Protein AF-A0A835IST7-F1 (afdb_monomer)

Secondary structure (DSSP, 8-state):
--EEEEPPPTTEEEEEEEEEESS-EEEEEEETHHHHTTSS-SS-------EEEEE-TT-EEEE-THHHHTEEEEE--SSSEEEETTEEEE----EEEEEEEEPPP-

Nearest PDB structures (foldseek):
  5ylb-assembly1_A  TM=8.604E-01  e=2.894E-07  Schizosaccharomyces pombe 972h-
  5yl6-assembly1_A  TM=8.598E-01  e=3.595E-07  Schizosaccharomyces pombe 972h-
  7vjv-assembly1_A  TM=8.488E-01  e=4.247E-05  Homo sapiens
  7vjs-assembly1_A  TM=9.048E-01  e=8.595E-05  Homo sapiens
  8wor-assembly1_B  TM=3.814E-01  e=6.803E+00  Homo sapiens

Solvent-accessible surface area (backbone atoms only — not comparable to full-atom values): 6376 Å² total; per-residue (Å²): 128,48,43,72,77,42,58,76,65,83,62,40,45,83,46,38,38,38,38,30,30,84,35,52,50,57,38,34,36,34,53,59,68,67,58,69,75,65,74,81,61,102,65,73,86,71,78,74,71,63,51,74,44,82,42,41,56,76,37,74,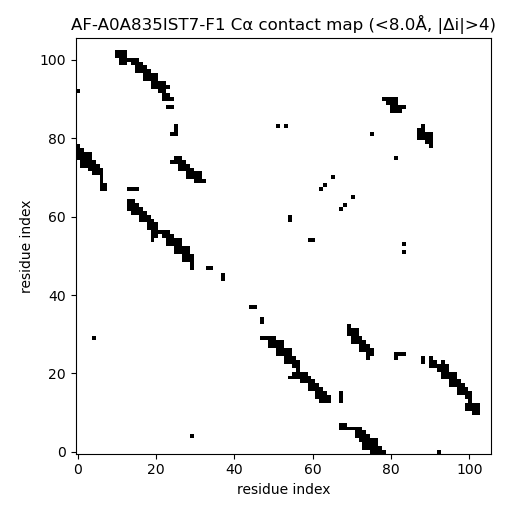50,79,34,44,67,61,59,39,76,46,23,24,41,25,27,72,59,69,86,54,65,44,80,54,98,90,39,81,45,63,65,60,77,61,48,69,54,75,49,70,49,69,51,83,81,130

Foldseek 3Di:
DKFDWDAPDPQFDFKKKKAKADFKFKKWKFFPVLVVVQPPDPDDDPPRDIDIDIHGHGDMDIAGDCSRPGITIMTDPDAAFDDDPNDTGHDDDMDMDMDTHGDDDD

Sequence (106 aa):
MGICAHVDLMRFEDGIAIVSLESSCVMHFTRVETEASSIEIGEKKESVLKTPILLTPGSLILMFGEARYLWKHEINRNAGFQMWGGQEIHQQKRTSVTLRRLCPSE

pLDDT: mean 88.26, std 16.37, range [41.72, 98.62]

Structure (mmCIF, N/CA/C/O backbone):
data_AF-A0A835IST7-F1
#
_entry.id   AF-A0A835IST7-F1
#
loop_
_atom_site.group_PDB
_atom_site.id
_atom_site.type_symbol
_atom_site.label_atom_id
_atom_site.label_alt_id
_atom_site.label_comp_id
_atom_site.label_asym_id
_atom_site.label_entity_id
_atom_site.label_seq_id
_atom_site.pdbx_PDB_ins_code
_atom_site.Cartn_x
_atom_site.Cartn_y
_atom_site.Cartn_z
_atom_site.occupancy
_atom_site.B_iso_or_equiv
_atom_site.auth_seq_id
_atom_site.auth_comp_id
_atom_site.auth_asym_id
_atom_site.auth_atom_id
_atom_site.pdbx_PDB_model_num
ATOM 1 N N . MET A 1 1 ? 0.132 6.154 12.362 1.00 65.19 1 MET A N 1
ATOM 2 C CA . MET A 1 1 ? 1.323 6.100 11.483 1.00 65.19 1 MET A CA 1
ATOM 3 C C . MET A 1 1 ? 0.849 5.768 10.079 1.00 65.19 1 MET A C 1
ATOM 5 O O . MET A 1 1 ? 0.061 4.841 9.941 1.00 65.19 1 MET A O 1
ATOM 9 N N . GLY A 1 2 ? 1.285 6.523 9.073 1.00 88.38 2 GLY A N 1
ATOM 10 C CA . GLY A 1 2 ? 0.967 6.280 7.660 1.00 88.38 2 GLY A CA 1
ATOM 11 C C . GLY A 1 2 ? 2.237 6.208 6.812 1.00 88.38 2 GLY A C 1
ATOM 12 O O . GLY A 1 2 ? 3.341 6.225 7.356 1.00 88.38 2 GLY A O 1
ATOM 13 N N . ILE A 1 3 ? 2.085 6.193 5.491 1.00 94.44 3 ILE A N 1
ATOM 14 C CA . ILE A 1 3 ? 3.186 6.202 4.518 1.00 94.44 3 ILE A CA 1
ATOM 15 C C . ILE A 1 3 ? 2.906 7.282 3.474 1.00 94.44 3 ILE A C 1
ATOM 17 O O . ILE A 1 3 ? 1.758 7.451 3.074 1.00 94.44 3 ILE A O 1
ATOM 21 N N . CYS A 1 4 ? 3.918 8.061 3.089 1.00 95.25 4 CYS A N 1
ATOM 22 C CA . CYS A 1 4 ? 3.742 9.096 2.068 1.00 95.25 4 CYS A CA 1
ATOM 23 C C . CYS A 1 4 ? 3.533 8.478 0.680 1.00 95.25 4 CYS A C 1
ATOM 25 O O . CYS A 1 4 ? 3.915 7.331 0.452 1.00 95.25 4 CYS A O 1
ATOM 27 N N . ALA A 1 5 ? 2.971 9.257 -0.245 1.00 95.94 5 ALA A N 1
ATOM 28 C CA . ALA A 1 5 ? 2.836 8.866 -1.644 1.00 95.94 5 ALA A CA 1
ATOM 29 C C . ALA A 1 5 ? 4.181 8.456 -2.244 1.00 95.94 5 ALA A C 1
ATOM 31 O O .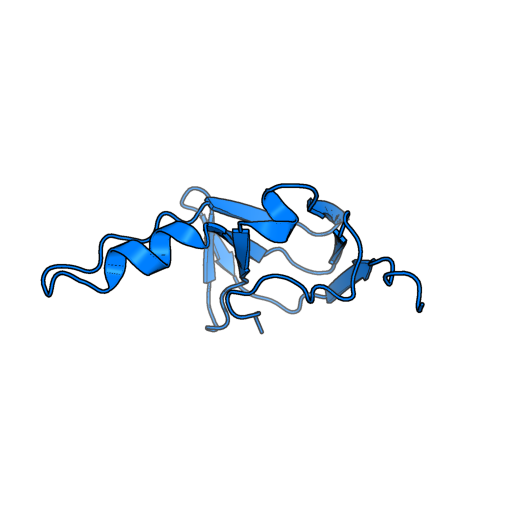 ALA A 1 5 ? 5.131 9.239 -2.267 1.00 95.94 5 ALA A O 1
ATOM 32 N N . HIS A 1 6 ? 4.249 7.221 -2.730 1.00 96.56 6 HIS A N 1
ATOM 33 C CA . HIS A 1 6 ? 5.424 6.676 -3.395 1.00 96.56 6 HIS A CA 1
ATOM 34 C C . HIS A 1 6 ? 5.040 5.528 -4.332 1.00 96.56 6 HIS A C 1
ATOM 36 O O . HIS A 1 6 ? 3.963 4.943 -4.215 1.00 96.56 6 HIS A O 1
ATOM 42 N N . VAL A 1 7 ? 5.948 5.222 -5.254 1.00 97.69 7 VAL A N 1
ATOM 43 C CA . VAL A 1 7 ? 5.987 3.959 -5.995 1.00 97.69 7 VAL A CA 1
ATOM 44 C C . VAL A 1 7 ? 7.048 3.084 -5.328 1.00 97.69 7 VAL A C 1
ATOM 46 O O . VAL A 1 7 ? 8.094 3.589 -4.908 1.00 97.69 7 VAL A O 1
ATOM 49 N N . ASP A 1 8 ? 6.778 1.787 -5.193 1.00 97.81 8 ASP A N 1
ATOM 50 C CA . ASP A 1 8 ? 7.743 0.838 -4.636 1.00 97.81 8 ASP A CA 1
ATOM 51 C C . ASP A 1 8 ? 9.033 0.812 -5.466 1.00 97.81 8 ASP A C 1
ATOM 53 O O . ASP A 1 8 ? 9.019 1.001 -6.681 1.00 97.81 8 ASP A O 1
ATOM 57 N N . LEU A 1 9 ? 10.168 0.547 -4.817 1.00 97.19 9 LEU A N 1
ATOM 58 C CA . LEU A 1 9 ? 11.469 0.561 -5.489 1.00 97.19 9 LEU A CA 1
ATOM 59 C C . LEU A 1 9 ? 11.502 -0.380 -6.707 1.00 97.19 9 LEU A C 1
ATOM 61 O O . LEU A 1 9 ? 11.055 -1.526 -6.640 1.00 97.19 9 LEU A O 1
ATOM 65 N N . MET A 1 10 ? 12.169 0.063 -7.777 1.00 96.25 10 MET A N 1
ATOM 66 C CA . MET A 1 10 ? 12.339 -0.708 -9.021 1.00 96.25 10 MET A CA 1
ATOM 67 C C . MET A 1 10 ? 13.187 -1.980 -8.858 1.00 96.25 10 MET A C 1
ATOM 69 O O . MET A 1 10 ? 13.256 -2.796 -9.767 1.00 96.25 10 MET A O 1
ATOM 73 N N . ARG A 1 11 ? 13.808 -2.178 -7.687 1.00 96.62 11 ARG A N 1
ATOM 74 C CA . ARG A 1 11 ? 14.516 -3.418 -7.333 1.00 96.62 11 ARG A CA 1
ATOM 75 C C . ARG A 1 11 ? 13.587 -4.587 -6.996 1.00 96.62 11 ARG A C 1
ATOM 77 O O . ARG A 1 11 ? 14.065 -5.700 -6.786 1.00 96.62 11 ARG A O 1
ATOM 84 N N . PHE A 1 12 ? 12.300 -4.308 -6.823 1.00 97.56 12 PHE A N 1
ATOM 85 C CA . PHE A 1 12 ? 11.278 -5.332 -6.692 1.00 97.56 12 PHE A CA 1
ATOM 86 C C . PHE A 1 12 ? 10.700 -5.640 -8.069 1.00 97.56 12 PHE A C 1
ATOM 88 O O . PHE A 1 12 ? 10.657 -4.772 -8.942 1.00 97.56 12 PHE A O 1
ATOM 95 N N . GLU A 1 13 ? 10.263 -6.870 -8.268 1.00 97.31 13 GLU A N 1
ATOM 96 C CA . GLU A 1 13 ? 9.573 -7.267 -9.485 1.00 97.31 13 GLU A CA 1
ATOM 97 C C . GLU A 1 13 ? 8.109 -6.824 -9.489 1.00 97.31 13 GLU A C 1
ATOM 99 O O . GLU A 1 13 ? 7.606 -6.255 -8.514 1.00 97.31 13 GLU A O 1
ATOM 104 N N . ASP A 1 14 ? 7.429 -7.073 -10.611 1.00 97.88 14 ASP A N 1
ATOM 105 C CA . ASP A 1 14 ? 5.986 -6.909 -10.673 1.00 97.88 14 ASP A CA 1
ATOM 106 C C . ASP A 1 14 ? 5.264 -7.843 -9.695 1.00 97.88 14 ASP A C 1
ATOM 108 O O . ASP A 1 14 ? 5.730 -8.946 -9.399 1.00 97.88 14 ASP A O 1
ATOM 112 N N . GLY A 1 15 ? 4.108 -7.397 -9.207 1.00 97.56 15 GLY A N 1
ATOM 113 C CA . GLY A 1 15 ? 3.338 -8.118 -8.201 1.00 97.56 15 GLY A CA 1
ATOM 114 C C . GLY A 1 15 ? 3.818 -7.834 -6.777 1.00 97.56 15 GLY A C 1
ATOM 115 O O . GLY A 1 15 ? 4.706 -8.491 -6.235 1.00 97.56 15 GLY A O 1
ATOM 116 N N . ILE A 1 16 ? 3.159 -6.876 -6.134 1.00 98.50 16 ILE A N 1
ATOM 117 C CA . ILE A 1 16 ? 3.312 -6.571 -4.711 1.00 98.50 16 ILE A CA 1
ATOM 118 C C . ILE A 1 16 ? 2.045 -7.020 -3.997 1.00 98.50 16 ILE A C 1
ATOM 120 O O . ILE A 1 16 ? 0.946 -6.616 -4.375 1.00 98.50 16 ILE A O 1
ATOM 124 N N . ALA A 1 17 ? 2.197 -7.823 -2.947 1.00 98.56 17 ALA A N 1
ATOM 125 C CA . ALA A 1 17 ? 1.088 -8.296 -2.131 1.00 98.56 17 ALA A CA 1
ATOM 126 C C . ALA A 1 17 ? 1.155 -7.679 -0.733 1.00 98.56 17 ALA A C 1
ATOM 128 O O . ALA A 1 17 ? 2.195 -7.745 -0.077 1.00 98.56 17 ALA A O 1
ATOM 129 N N . ILE A 1 18 ? 0.056 -7.095 -0.257 1.00 98.56 18 ILE A N 1
ATOM 130 C CA . ILE A 1 18 ? -0.025 -6.509 1.087 1.00 98.56 18 ILE A CA 1
ATOM 131 C C . ILE A 1 18 ? -1.212 -7.111 1.830 1.00 98.56 18 ILE A C 1
ATOM 133 O O . ILE A 1 18 ? -2.365 -6.909 1.446 1.00 98.56 18 ILE A O 1
ATOM 137 N N . VAL A 1 19 ? -0.922 -7.808 2.926 1.00 98.62 19 VAL A N 1
ATOM 138 C CA . VAL A 1 19 ? -1.926 -8.310 3.870 1.00 98.62 19 VAL A CA 1
ATOM 139 C C . VAL A 1 19 ? -2.107 -7.290 4.987 1.00 98.62 19 VAL A C 1
ATOM 141 O O . VAL A 1 19 ? -1.123 -6.843 5.583 1.00 98.62 19 VAL A O 1
ATOM 144 N N . SER A 1 20 ? -3.351 -6.917 5.282 1.00 98.25 20 SER A N 1
ATOM 145 C CA . SER A 1 20 ? -3.687 -5.969 6.353 1.00 98.25 20 SER A CA 1
ATOM 146 C C . SER A 1 20 ? -4.135 -6.693 7.619 1.00 98.25 20 SER A C 1
ATOM 148 O O . SER A 1 20 ? -4.965 -7.595 7.564 1.00 98.25 20 SER A O 1
ATOM 150 N N . LEU A 1 21 ? -3.602 -6.289 8.771 1.00 98.00 21 LEU A N 1
ATOM 151 C CA . LEU A 1 21 ? -3.864 -6.886 10.081 1.00 98.00 21 LEU A CA 1
ATOM 152 C C . LEU A 1 21 ? -4.252 -5.801 11.101 1.00 98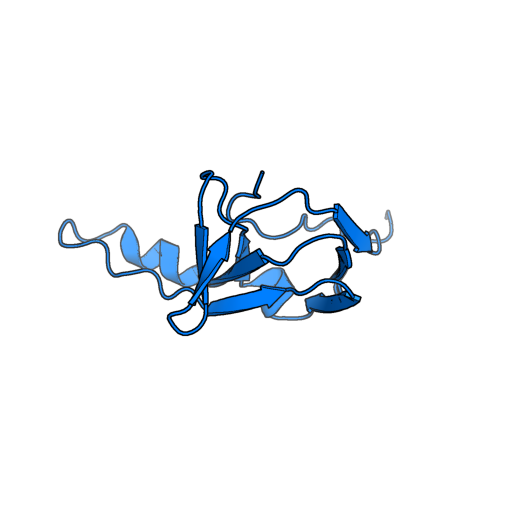.00 21 LEU A C 1
ATOM 154 O O . LEU A 1 21 ? -3.897 -4.630 10.957 1.00 98.00 21 LEU A O 1
A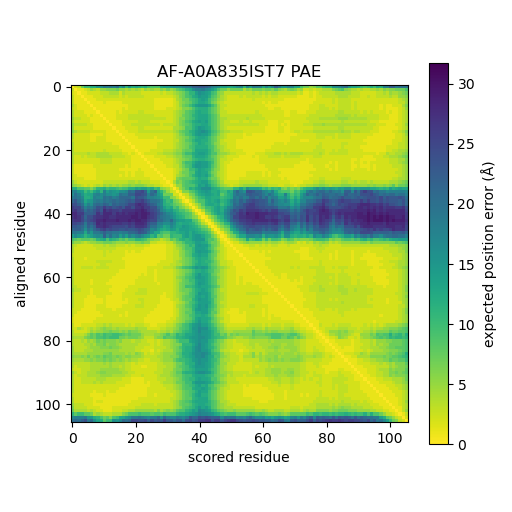TOM 158 N N . GLU A 1 22 ? -4.910 -6.227 12.180 1.00 97.25 22 GLU A N 1
ATOM 159 C CA . GLU A 1 22 ? -5.321 -5.419 13.343 1.00 97.25 22 GLU A CA 1
ATOM 160 C C . GLU A 1 22 ? -6.440 -4.399 13.063 1.00 97.25 22 GLU A C 1
ATOM 162 O O . GLU A 1 22 ? -7.545 -4.583 13.567 1.00 97.25 22 GLU A O 1
ATOM 167 N N . SER A 1 23 ? -6.205 -3.352 12.266 1.00 95.62 23 SER A N 1
ATOM 168 C CA . SER A 1 23 ? -7.190 -2.279 12.035 1.00 95.62 23 SER A CA 1
ATOM 169 C C . SER A 1 23 ? -7.290 -1.831 10.576 1.00 95.62 23 SER A C 1
ATOM 171 O O . SER A 1 23 ? -6.383 -2.051 9.767 1.00 95.62 23 SER A O 1
ATOM 173 N N . SER A 1 24 ? -8.424 -1.209 10.237 1.00 96.44 24 SER A N 1
ATOM 174 C CA . SER A 1 24 ? -8.711 -0.723 8.886 1.00 96.44 24 SER A CA 1
ATOM 175 C C . SER A 1 24 ? -7.997 0.595 8.569 1.00 96.44 24 SER A C 1
ATOM 177 O O . SER A 1 24 ? -7.797 1.441 9.442 1.00 96.44 24 SER A O 1
ATOM 179 N N . CYS A 1 25 ? -7.666 0.823 7.299 1.00 96.56 25 CYS A N 1
ATOM 180 C CA . CYS A 1 25 ? -7.207 2.125 6.810 1.00 96.56 25 CYS A CA 1
ATOM 181 C C . CYS A 1 25 ? -7.636 2.374 5.359 1.00 96.56 25 CYS A C 1
ATOM 183 O O . CYS A 1 25 ? -8.059 1.451 4.666 1.00 96.56 25 CYS A O 1
ATOM 185 N N . VAL A 1 26 ? -7.505 3.619 4.896 1.00 96.69 26 VAL A N 1
ATOM 186 C CA . VAL A 1 26 ? -7.749 3.979 3.496 1.00 96.69 26 VAL A CA 1
ATOM 187 C C . VAL A 1 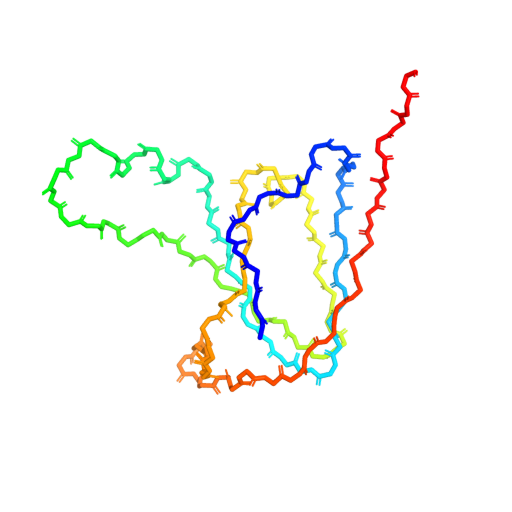26 ? -6.407 4.204 2.805 1.00 96.69 26 VAL A C 1
ATOM 189 O O . VAL A 1 26 ? -5.657 5.118 3.156 1.00 96.69 26 VAL A O 1
ATOM 192 N N . MET A 1 27 ? -6.095 3.362 1.827 1.00 96.88 2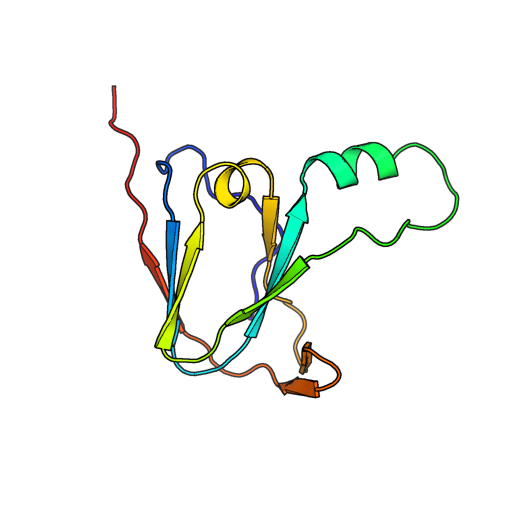7 MET A N 1
ATOM 193 C CA . MET A 1 27 ? -4.961 3.564 0.932 1.00 96.88 27 MET A CA 1
ATOM 194 C C . MET A 1 27 ? -5.412 4.421 -0.250 1.00 96.88 27 MET A C 1
ATOM 196 O O . MET A 1 27 ? -6.445 4.140 -0.847 1.00 96.88 27 MET A O 1
ATOM 200 N N . HIS A 1 28 ? -4.665 5.466 -0.587 1.00 95.88 28 HIS A N 1
ATOM 201 C CA . HIS A 1 28 ? -4.986 6.343 -1.712 1.00 95.88 28 HIS A CA 1
ATOM 202 C C . HIS A 1 28 ? -4.002 6.118 -2.847 1.00 95.88 28 HIS A C 1
ATOM 204 O O . HIS A 1 28 ? -2.794 6.142 -2.620 1.00 95.88 28 HIS A O 1
ATOM 210 N N . PHE A 1 29 ? -4.534 5.945 -4.053 1.00 96.00 29 PHE A N 1
ATOM 211 C CA . PHE A 1 29 ? -3.767 5.849 -5.284 1.00 96.00 29 PHE A CA 1
ATOM 212 C C . PHE A 1 29 ? -3.852 7.156 -6.067 1.00 96.00 29 PHE A C 1
ATOM 214 O O . PHE A 1 29 ? -4.943 7.685 -6.288 1.00 96.00 29 PHE A O 1
ATOM 221 N N . THR A 1 30 ? -2.701 7.641 -6.517 1.00 95.62 30 THR A N 1
ATOM 222 C CA . THR A 1 30 ? -2.560 8.844 -7.342 1.00 95.62 30 THR A CA 1
ATOM 223 C C . THR A 1 30 ? -1.679 8.521 -8.540 1.00 95.62 30 THR A C 1
ATOM 225 O O . THR A 1 30 ? -0.568 8.021 -8.362 1.00 95.62 30 THR A O 1
ATOM 228 N N . ARG A 1 31 ? -2.137 8.814 -9.759 1.00 93.69 31 ARG A N 1
ATOM 229 C CA . ARG A 1 31 ? -1.345 8.578 -10.972 1.00 93.69 31 ARG A CA 1
ATOM 230 C C . ARG A 1 31 ? -0.141 9.526 -11.018 1.00 93.69 31 ARG A C 1
ATOM 232 O O . ARG A 1 31 ? -0.274 10.709 -10.719 1.00 93.69 31 ARG A O 1
ATOM 239 N N . VAL A 1 32 ? 1.027 9.013 -11.403 1.00 89.25 32 VAL A N 1
ATOM 240 C CA . VAL A 1 32 ? 2.292 9.774 -11.437 1.00 89.25 32 VAL A CA 1
ATOM 241 C C . VAL A 1 32 ? 2.214 10.972 -12.399 1.00 89.25 32 VAL A C 1
ATOM 243 O O . VAL A 1 32 ? 2.723 12.042 -12.085 1.00 89.25 32 VAL A O 1
ATOM 246 N N . GLU A 1 33 ? 1.531 10.819 -13.535 1.00 77.31 33 GLU A N 1
ATOM 247 C CA . GLU A 1 33 ? 1.412 11.846 -14.586 1.00 77.31 33 GLU A CA 1
ATOM 248 C C . GLU A 1 33 ? 0.582 13.070 -14.158 1.00 77.31 33 GLU A C 1
ATOM 250 O O . GLU A 1 33 ? 0.872 14.187 -14.576 1.00 77.31 33 GLU A O 1
ATOM 255 N N . THR A 1 34 ? -0.411 12.889 -13.279 1.00 62.72 34 THR A N 1
ATOM 256 C CA . THR A 1 34 ? -1.321 13.960 -12.829 1.00 62.72 34 THR A CA 1
ATOM 257 C C . THR A 1 34 ? -0.620 15.019 -11.969 1.00 62.72 34 THR A C 1
ATOM 259 O O . THR A 1 34 ? -1.124 16.128 -11.819 1.00 62.72 34 THR A O 1
ATOM 262 N N . GLU A 1 35 ? 0.559 14.720 -11.418 1.00 54.34 35 GLU A N 1
ATOM 263 C CA . GLU A 1 35 ? 1.349 15.713 -10.684 1.00 54.34 35 GLU A CA 1
ATOM 264 C C . GLU A 1 35 ? 2.153 16.639 -11.614 1.00 54.34 35 GLU A C 1
ATOM 266 O O . GLU A 1 35 ? 2.322 17.815 -11.290 1.00 54.34 35 GLU A O 1
ATOM 271 N N . ALA A 1 36 ? 2.602 16.163 -12.782 1.00 52.34 36 ALA A N 1
ATOM 272 C CA . ALA A 1 36 ? 3.429 16.954 -13.701 1.00 52.34 36 ALA A CA 1
ATOM 273 C C . ALA A 1 36 ? 2.651 18.113 -14.350 1.00 52.34 36 ALA A C 1
ATOM 275 O O . ALA A 1 36 ? 3.195 19.198 -14.535 1.00 52.34 36 ALA A O 1
ATOM 276 N N . SER A 1 37 ? 1.358 17.920 -14.620 1.00 49.22 37 SER A N 1
ATOM 277 C CA . SER A 1 37 ? 0.466 18.945 -15.177 1.00 49.22 37 SER A CA 1
ATOM 278 C C . SER A 1 37 ? 0.051 20.030 -14.174 1.00 49.22 37 SER A C 1
ATOM 280 O O . SER A 1 37 ? -0.511 21.043 -14.572 1.00 49.22 37 SER A O 1
ATOM 282 N N . SER A 1 38 ? 0.332 19.848 -12.879 1.00 50.72 38 SER A N 1
ATOM 283 C CA . SER A 1 38 ? -0.054 20.796 -11.821 1.00 50.72 38 SER A CA 1
ATOM 284 C C . SER A 1 38 ? 0.999 21.875 -11.517 1.00 50.72 38 SER A C 1
ATOM 286 O O . SER A 1 38 ? 0.781 22.714 -10.643 1.00 50.72 38 SER A O 1
ATOM 288 N N . ILE A 1 39 ? 2.139 21.865 -12.222 1.00 51.34 39 ILE A N 1
ATOM 289 C CA . ILE A 1 39 ? 3.278 22.760 -11.950 1.00 51.34 39 ILE A CA 1
ATOM 290 C C . ILE A 1 39 ? 3.209 24.083 -12.745 1.00 51.34 39 ILE A C 1
ATOM 292 O O . ILE A 1 39 ? 3.867 25.042 -12.351 1.00 51.34 39 ILE A O 1
ATOM 296 N N . GLU A 1 40 ? 2.391 24.210 -13.799 1.00 46.12 40 GLU A N 1
ATOM 297 C CA . GLU A 1 40 ? 2.536 25.344 -14.736 1.00 46.12 40 GLU A CA 1
ATOM 298 C C . GLU A 1 40 ? 1.528 26.501 -14.644 1.00 46.12 40 GLU A C 1
ATOM 300 O O . GLU A 1 40 ? 1.749 27.515 -15.300 1.00 46.12 40 GLU A O 1
ATOM 305 N N . ILE A 1 41 ? 0.469 26.464 -13.828 1.00 44.03 41 ILE A N 1
ATOM 306 C CA . ILE A 1 41 ? -0.464 27.609 -13.765 1.00 44.03 41 ILE A CA 1
ATOM 307 C C . ILE A 1 41 ? -0.809 27.937 -12.313 1.00 44.03 41 ILE A C 1
ATOM 309 O O . ILE A 1 41 ? -1.384 27.131 -11.589 1.00 44.03 41 ILE A O 1
ATOM 313 N N . GLY A 1 42 ? -0.428 29.143 -11.883 1.00 46.69 42 GLY A N 1
ATOM 314 C CA . GLY A 1 42 ? -0.574 29.682 -10.528 1.00 46.69 42 GLY A CA 1
ATOM 315 C C . GLY A 1 42 ? -2.009 29.937 -10.053 1.00 46.69 42 GLY A C 1
ATOM 316 O O . GLY A 1 42 ? -2.231 30.870 -9.286 1.00 46.69 42 GLY A O 1
ATOM 317 N N . GLU A 1 43 ? -2.985 29.127 -10.455 1.00 43.69 43 GLU A N 1
ATOM 318 C CA . GLU A 1 43 ? -4.385 29.279 -10.066 1.00 43.69 43 GLU A CA 1
ATOM 319 C C . GLU A 1 43 ? -4.997 27.921 -9.702 1.00 43.69 43 GLU A C 1
ATOM 321 O O . GLU A 1 43 ? -5.148 27.055 -10.548 1.00 43.69 43 GLU A O 1
ATOM 326 N N . LYS A 1 44 ? -5.373 27.777 -8.418 1.00 41.72 44 LYS A N 1
ATOM 327 C CA . LYS A 1 44 ? -6.085 26.643 -7.791 1.00 41.72 44 LYS A CA 1
ATOM 328 C C . LYS A 1 44 ? -5.423 25.275 -8.002 1.00 41.72 44 LYS A C 1
ATOM 330 O O . LYS A 1 44 ? -5.503 24.699 -9.071 1.00 41.72 44 LYS A O 1
ATOM 335 N N . LYS A 1 45 ? -4.888 24.694 -6.913 1.00 47.62 45 LYS A N 1
ATOM 336 C CA . LYS A 1 45 ? -4.582 23.254 -6.810 1.00 47.62 45 LYS A CA 1
ATOM 337 C C . LYS A 1 45 ? -5.778 22.455 -7.329 1.00 47.62 45 LYS A C 1
ATOM 339 O O . LYS A 1 45 ? -6.736 22.239 -6.585 1.00 47.62 45 LYS A O 1
ATOM 344 N N . GLU A 1 46 ? -5.728 22.054 -8.590 1.00 47.41 46 GLU A N 1
ATOM 345 C CA . GLU A 1 46 ? -6.659 21.099 -9.153 1.00 47.41 46 GLU A CA 1
ATOM 346 C C . GLU A 1 46 ? -6.559 19.874 -8.250 1.00 47.41 46 GLU A C 1
ATOM 348 O O . GLU A 1 46 ? -5.461 19.408 -7.927 1.00 47.41 46 GLU A O 1
ATOM 353 N N . SER A 1 47 ? -7.687 19.471 -7.667 1.00 56.50 47 SER A N 1
ATOM 354 C CA . SER A 1 47 ? -7.699 18.399 -6.685 1.00 56.50 47 SER A CA 1
ATOM 355 C C . SER A 1 47 ? -7.180 17.148 -7.375 1.00 56.50 47 SER A C 1
ATOM 357 O O . SER A 1 47 ? -7.899 16.549 -8.172 1.00 56.50 47 SER A O 1
ATOM 359 N N . VAL A 1 48 ? -5.928 16.785 -7.097 1.00 68.44 48 VAL A N 1
ATOM 360 C CA . VAL A 1 48 ? -5.323 15.558 -7.605 1.00 68.44 48 VAL A CA 1
ATOM 361 C C . VAL A 1 48 ? -6.297 14.422 -7.310 1.00 68.44 48 VAL A C 1
ATOM 363 O O . VAL A 1 48 ? -6.613 14.168 -6.144 1.00 68.44 48 VAL A O 1
ATOM 366 N N . LEU A 1 49 ? -6.835 13.805 -8.364 1.00 82.06 49 LEU A N 1
ATOM 367 C CA . LEU A 1 49 ? -7.845 12.761 -8.241 1.00 82.06 49 LEU A CA 1
ATOM 368 C C . LEU A 1 49 ? -7.212 11.560 -7.539 1.00 82.06 49 LEU A C 1
ATOM 370 O O . LEU A 1 49 ? -6.403 10.835 -8.117 1.00 82.06 49 LEU A O 1
ATOM 374 N N . LYS A 1 50 ? -7.570 11.372 -6.269 1.00 89.88 50 LYS A N 1
ATOM 375 C CA . LYS A 1 50 ? -7.161 10.211 -5.484 1.00 89.88 50 LYS A CA 1
ATOM 376 C C . LYS A 1 50 ? -8.204 9.121 -5.637 1.00 89.88 50 LYS A C 1
ATOM 378 O O . LYS A 1 50 ? -9.390 9.371 -5.437 1.00 89.88 50 LYS A O 1
ATOM 383 N N . THR A 1 51 ? -7.753 7.907 -5.919 1.00 93.62 51 THR A N 1
ATOM 384 C CA . THR A 1 51 ? -8.595 6.709 -5.890 1.00 93.62 51 THR A CA 1
ATOM 385 C C . THR A 1 51 ? -8.416 6.028 -4.531 1.00 93.62 51 THR A C 1
ATOM 387 O O . THR A 1 51 ? -7.352 5.452 -4.287 1.00 93.62 51 THR A O 1
ATOM 390 N N . PRO A 1 52 ? -9.385 6.132 -3.602 1.00 94.94 52 PRO A N 1
ATOM 391 C CA . PRO A 1 52 ? -9.276 5.502 -2.294 1.00 94.94 52 PRO A CA 1
ATOM 392 C C . PRO A 1 52 ? -9.614 4.006 -2.375 1.00 94.94 52 PRO A C 1
ATOM 394 O O . PRO A 1 52 ? -10.514 3.598 -3.108 1.00 94.94 52 PRO A O 1
ATOM 397 N N . ILE A 1 53 ? -8.947 3.194 -1.558 1.00 96.31 53 ILE A N 1
ATOM 398 C CA . ILE A 1 53 ? -9.245 1.776 -1.334 1.00 96.31 53 ILE A CA 1
ATOM 399 C C . ILE A 1 53 ? -9.265 1.515 0.173 1.00 96.31 53 ILE A C 1
ATOM 401 O O . ILE A 1 53 ? -8.285 1.788 0.871 1.00 96.31 53 ILE A O 1
ATOM 405 N N . LEU A 1 54 ? -10.370 0.968 0.683 1.00 97.50 54 LEU A N 1
ATOM 406 C CA . LEU A 1 54 ? -10.455 0.508 2.068 1.00 97.50 54 LEU A CA 1
ATOM 407 C C . LEU A 1 54 ? -9.726 -0.826 2.229 1.00 97.50 54 LEU A C 1
ATOM 409 O O . LEU A 1 54 ? -10.061 -1.816 1.582 1.00 97.50 54 LEU A O 1
ATOM 413 N N . LEU A 1 55 ? -8.766 -0.857 3.146 1.00 97.75 55 LEU A N 1
ATOM 414 C CA . LEU A 1 55 ? -8.076 -2.064 3.573 1.00 97.75 55 LEU A CA 1
ATOM 415 C C . LEU A 1 55 ? -8.581 -2.440 4.963 1.00 97.75 55 LEU A C 1
ATOM 417 O O . LEU A 1 55 ? -8.342 -1.703 5.919 1.00 97.75 55 LEU A O 1
ATOM 421 N N . THR A 1 56 ? -9.280 -3.566 5.079 1.00 97.69 56 THR A N 1
ATOM 422 C CA . THR A 1 56 ? -9.799 -4.091 6.350 1.00 97.69 56 THR A CA 1
ATOM 423 C C . THR A 1 56 ? -8.871 -5.169 6.919 1.00 97.69 56 THR A C 1
ATOM 425 O O . THR A 1 56 ? -8.094 -5.766 6.172 1.00 97.69 56 THR A O 1
ATOM 428 N N . PRO A 1 57 ? -8.937 -5.487 8.224 1.00 98.25 57 PRO A N 1
ATOM 429 C CA . PRO A 1 57 ? -8.239 -6.649 8.765 1.00 98.25 57 PRO A CA 1
ATOM 430 C C . PRO A 1 57 ? -8.573 -7.922 7.972 1.00 98.25 57 PRO A C 1
ATOM 432 O O . PRO A 1 57 ? -9.737 -8.185 7.674 1.00 98.25 57 PRO A O 1
ATOM 435 N N . GLY A 1 58 ? -7.547 -8.686 7.600 1.00 98.19 58 GLY A N 1
ATOM 436 C CA . GLY A 1 58 ? -7.662 -9.888 6.772 1.00 98.19 58 GLY A CA 1
ATOM 437 C C . GLY A 1 58 ? -7.702 -9.637 5.260 1.00 98.19 58 GLY A C 1
ATOM 438 O O . GLY A 1 58 ? -7.662 -10.600 4.499 1.00 98.19 58 GLY A O 1
ATOM 439 N N . SER A 1 59 ? -7.746 -8.382 4.796 1.00 98.44 59 SER A N 1
ATOM 440 C CA . SER A 1 59 ? -7.747 -8.087 3.361 1.00 98.44 59 SER A CA 1
ATOM 441 C C . SER A 1 59 ? -6.365 -8.284 2.730 1.00 98.44 59 SER A C 1
ATOM 443 O O . SER A 1 59 ? -5.333 -7.999 3.348 1.00 98.44 59 SER A O 1
ATOM 445 N N . LEU A 1 60 ? -6.362 -8.679 1.457 1.00 98.19 60 LEU A N 1
ATOM 446 C CA . LEU A 1 60 ? -5.190 -8.736 0.587 1.00 98.19 60 LEU A CA 1
ATOM 447 C C . LEU A 1 60 ? -5.371 -7.741 -0.563 1.00 98.19 60 LEU A C 1
ATOM 449 O O . LEU A 1 60 ? -6.384 -7.788 -1.256 1.00 98.19 60 LEU A O 1
ATOM 453 N N . ILE A 1 61 ? -4.381 -6.879 -0.785 1.00 98.19 61 ILE A N 1
ATOM 454 C CA . ILE A 1 61 ? -4.272 -6.090 -2.017 1.00 98.19 61 ILE A CA 1
ATOM 455 C C . ILE A 1 61 ? -3.084 -6.588 -2.839 1.00 98.19 61 ILE A C 1
ATOM 457 O O . ILE A 1 61 ? -2.004 -6.834 -2.295 1.00 98.19 61 ILE A O 1
ATOM 461 N N . LEU A 1 62 ? -3.309 -6.747 -4.144 1.00 98.25 62 LEU A N 1
ATOM 462 C CA . LEU A 1 62 ? -2.302 -7.100 -5.139 1.00 98.25 62 LEU A CA 1
ATOM 463 C C . LEU A 1 62 ? -2.121 -5.913 -6.085 1.00 98.25 62 LEU A C 1
ATOM 465 O O . LEU A 1 62 ? -3.083 -5.480 -6.716 1.00 98.25 62 LEU A O 1
ATOM 469 N N . MET A 1 63 ? -0.902 -5.393 -6.183 1.00 98.19 63 MET A N 1
ATOM 470 C CA . MET A 1 63 ? -0.543 -4.319 -7.111 1.00 98.19 63 MET A CA 1
ATOM 471 C C . MET A 1 63 ? 0.379 -4.885 -8.186 1.00 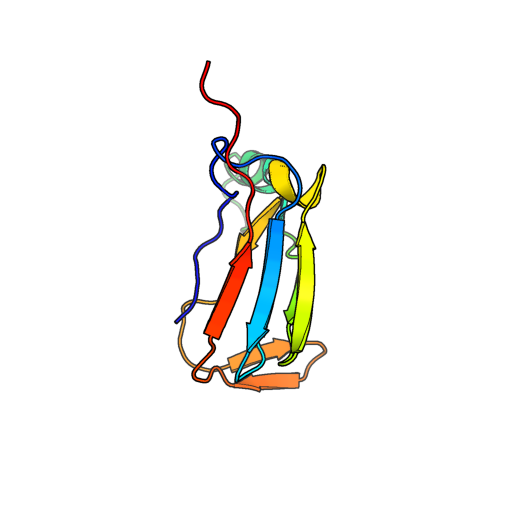98.19 63 MET A C 1
ATOM 473 O O . MET A 1 63 ? 1.465 -5.375 -7.874 1.00 98.19 63 MET A O 1
ATOM 477 N N . PHE A 1 64 ? -0.063 -4.832 -9.438 1.00 97.94 64 PHE A N 1
ATOM 478 C CA . PHE A 1 64 ? 0.672 -5.325 -10.600 1.00 97.94 64 PHE A CA 1
ATOM 479 C C . PHE A 1 64 ? 0.400 -4.441 -11.820 1.00 97.94 64 PHE A C 1
ATOM 481 O O . PHE A 1 64 ? -0.582 -3.689 -11.832 1.00 97.94 64 PHE A O 1
ATOM 488 N N . GLY A 1 65 ? 1.262 -4.511 -12.835 1.00 97.81 65 GLY A N 1
ATOM 489 C CA . GLY A 1 65 ? 1.135 -3.686 -14.036 1.00 97.81 65 GLY A CA 1
ATOM 490 C C . GLY A 1 65 ? 1.038 -2.196 -13.696 1.00 97.81 65 GLY A C 1
ATOM 491 O O . GLY A 1 65 ? 1.769 -1.694 -12.842 1.00 97.81 65 GLY A O 1
ATOM 492 N N . GLU A 1 66 ? 0.111 -1.471 -14.327 1.00 96.75 66 GLU A N 1
ATOM 493 C CA . GLU A 1 66 ? -0.010 -0.020 -14.132 1.00 96.75 66 GLU A CA 1
ATOM 494 C C . GLU A 1 66 ? -0.114 0.386 -12.660 1.00 96.75 66 GLU A C 1
ATOM 496 O O . GLU A 1 66 ? 0.581 1.310 -12.247 1.00 96.75 66 GLU A O 1
ATOM 501 N N . ALA A 1 67 ? -0.907 -0.324 -11.851 1.00 96.06 67 ALA A N 1
ATOM 502 C CA . ALA A 1 67 ? -1.105 0.003 -10.438 1.00 96.06 67 ALA A CA 1
ATOM 503 C C . ALA A 1 67 ? 0.199 -0.039 -9.624 1.00 96.06 67 ALA A C 1
ATOM 505 O O . ALA A 1 67 ? 0.322 0.670 -8.628 1.00 96.06 67 ALA A O 1
ATOM 506 N N . ARG A 1 68 ? 1.176 -0.850 -10.050 1.00 97.38 68 ARG A N 1
ATOM 507 C CA . ARG A 1 68 ? 2.511 -0.886 -9.453 1.00 97.38 68 ARG A CA 1
ATOM 508 C C . ARG A 1 68 ? 3.371 0.288 -9.920 1.00 97.38 68 ARG A C 1
ATOM 510 O O . ARG A 1 68 ? 4.047 0.895 -9.099 1.00 97.38 68 ARG A O 1
ATOM 517 N N . TYR A 1 69 ? 3.415 0.543 -11.225 1.00 96.81 69 TYR A N 1
ATOM 518 C CA . TYR A 1 69 ? 4.445 1.397 -11.831 1.00 96.81 69 TYR A CA 1
ATOM 519 C C . TYR A 1 69 ? 4.023 2.852 -12.020 1.00 96.81 69 TYR A C 1
ATOM 521 O O . TYR A 1 69 ? 4.849 3.755 -11.915 1.00 96.81 69 TYR A O 1
ATOM 529 N N . LEU A 1 70 ? 2.748 3.083 -12.331 1.00 96.56 70 LEU A N 1
ATOM 530 C CA . LEU A 1 70 ? 2.224 4.383 -12.757 1.00 96.56 70 LEU A CA 1
ATOM 531 C C . LEU A 1 70 ? 1.391 5.072 -11.675 1.00 96.56 70 LEU A C 1
ATOM 533 O O . LEU A 1 70 ? 0.927 6.194 -11.882 1.00 96.56 70 LEU A O 1
ATOM 537 N N . TRP A 1 71 ? 1.204 4.425 -10.524 1.00 96.56 71 TRP A N 1
ATOM 538 C CA . TRP A 1 71 ? 0.399 4.942 -9.425 1.00 96.56 71 TRP A CA 1
ATOM 539 C C . TRP A 1 71 ? 1.193 4.955 -8.126 1.00 96.56 71 TRP A C 1
ATOM 541 O O . TRP A 1 71 ? 1.677 3.932 -7.646 1.00 96.56 71 TRP A O 1
ATOM 551 N N . LYS A 1 72 ? 1.291 6.139 -7.526 1.00 97.06 72 LYS A N 1
ATOM 552 C CA . LYS A 1 72 ? 1.748 6.284 -6.151 1.00 97.06 72 LYS A CA 1
ATOM 553 C C . LYS A 1 72 ? 0.660 5.789 -5.218 1.00 97.06 72 LYS A C 1
ATOM 555 O O . LYS A 1 72 ? -0.510 6.094 -5.439 1.00 97.06 72 LYS A O 1
ATOM 560 N N . HIS A 1 73 ? 1.054 5.117 -4.148 1.00 97.56 73 HIS A N 1
ATOM 561 C CA . HIS A 1 73 ? 0.150 4.725 -3.078 1.00 97.56 73 HIS A CA 1
ATOM 562 C C . HIS A 1 73 ? 0.574 5.361 -1.750 1.00 97.56 73 HIS A C 1
ATOM 564 O O . HIS A 1 73 ? 1.762 5.542 -1.468 1.00 97.56 73 HIS A O 1
ATOM 570 N N . GLU A 1 74 ? -0.407 5.732 -0.929 1.00 96.62 74 GLU A N 1
ATOM 571 C CA . GLU A 1 74 ? -0.184 6.331 0.388 1.00 96.62 74 GLU A CA 1
ATOM 572 C C . GLU A 1 74 ? -1.236 5.921 1.414 1.00 96.62 74 GLU A C 1
ATOM 574 O O . GLU A 1 74 ? -2.351 5.532 1.071 1.00 96.62 74 GLU A O 1
ATOM 579 N N . ILE A 1 75 ? -0.898 6.070 2.693 1.00 95.62 75 ILE A N 1
ATOM 580 C CA . ILE A 1 75 ? -1.841 5.994 3.815 1.00 95.62 75 ILE A CA 1
ATOM 581 C C . ILE A 1 75 ? -1.643 7.261 4.637 1.00 95.62 75 ILE A C 1
ATOM 583 O O . ILE A 1 75 ? -0.506 7.586 4.989 1.00 95.62 75 ILE A O 1
ATOM 587 N N . ASN A 1 76 ? -2.735 7.958 4.968 1.00 93.00 76 ASN A N 1
ATOM 588 C CA . ASN A 1 76 ? -2.676 9.243 5.664 1.00 93.00 76 ASN A CA 1
ATOM 589 C C . ASN A 1 76 ? -1.780 9.166 6.917 1.00 93.00 76 ASN A C 1
ATOM 591 O O . ASN A 1 76 ? -1.974 8.323 7.795 1.00 93.00 76 ASN A O 1
ATOM 595 N N . ARG A 1 77 ? -0.774 10.043 6.990 1.00 91.62 77 ARG A N 1
ATOM 596 C CA . ARG A 1 77 ? 0.190 10.099 8.100 1.00 91.62 77 ARG A CA 1
ATOM 597 C C . ARG A 1 77 ? -0.329 10.891 9.297 1.00 91.62 77 ARG A C 1
ATOM 599 O O . ARG A 1 77 ? 0.185 10.691 10.398 1.00 91.62 77 ARG A O 1
ATOM 606 N N . ASN A 1 78 ? -1.307 11.765 9.077 1.00 88.50 78 ASN A N 1
ATOM 607 C CA . ASN A 1 78 ? -1.880 12.626 10.103 1.00 88.50 78 ASN A CA 1
ATOM 608 C C . ASN A 1 78 ? -2.796 11.805 11.003 1.00 88.50 78 ASN A C 1
ATOM 610 O O . ASN A 1 78 ? -3.682 11.125 10.496 1.00 88.50 78 ASN A O 1
ATOM 614 N N . ALA A 1 79 ? -2.579 11.895 12.317 1.00 85.62 79 ALA A N 1
ATOM 615 C CA . ALA A 1 79 ? -3.421 11.236 13.307 1.00 85.62 79 ALA A CA 1
ATOM 616 C C . ALA A 1 79 ? -4.878 11.724 13.225 1.00 85.62 79 ALA A C 1
ATOM 618 O O . ALA A 1 79 ? -5.135 12.867 12.850 1.00 85.62 79 ALA A O 1
ATOM 619 N N . GLY A 1 80 ? -5.819 10.863 13.621 1.00 90.88 80 GLY A N 1
ATOM 620 C CA . GLY A 1 80 ? -7.250 11.164 13.629 1.00 90.88 80 GLY A CA 1
ATOM 621 C C . GLY A 1 80 ? -8.040 10.133 12.834 1.00 90.88 80 GLY A C 1
ATOM 622 O O . GLY A 1 80 ? -7.913 8.931 13.073 1.00 90.88 80 GLY A O 1
ATOM 623 N N . PHE A 1 81 ? -8.856 10.600 11.893 1.00 91.69 81 PHE A N 1
ATOM 624 C CA . PHE A 1 81 ? -9.720 9.762 11.066 1.00 91.69 81 PHE A CA 1
ATOM 625 C C . PHE A 1 81 ? -9.416 9.905 9.571 1.00 91.69 81 PHE A C 1
ATOM 627 O O . PHE A 1 81 ? -8.761 10.844 9.113 1.00 91.69 81 PHE A O 1
ATOM 634 N N . GLN A 1 82 ? -9.890 8.934 8.800 1.00 91.69 82 GLN A N 1
ATOM 635 C CA . GLN A 1 82 ? -9.916 8.945 7.340 1.00 91.69 82 GLN A CA 1
ATOM 636 C C . GLN A 1 82 ? -11.359 8.763 6.882 1.00 91.69 82 GLN A C 1
ATOM 638 O O . GLN A 1 82 ? -12.100 8.015 7.510 1.00 91.69 82 GL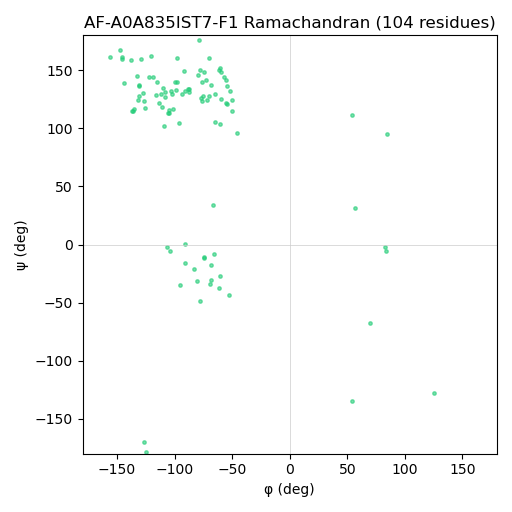N A O 1
ATOM 643 N N . MET A 1 83 ? -11.755 9.413 5.791 1.00 90.88 83 MET A N 1
ATOM 644 C CA . MET A 1 83 ? -13.102 9.250 5.243 1.00 90.88 83 MET A CA 1
ATOM 645 C C . MET A 1 83 ? -13.147 8.083 4.258 1.00 90.88 83 MET A C 1
ATOM 647 O O . MET A 1 83 ? -12.309 7.993 3.361 1.00 90.88 83 MET A O 1
ATOM 651 N N . TRP A 1 84 ? -14.154 7.225 4.386 1.00 93.25 84 TRP A N 1
ATOM 652 C CA . TRP A 1 84 ? -14.475 6.179 3.418 1.00 93.25 84 TRP A CA 1
ATOM 653 C C . TRP A 1 84 ? -15.985 6.120 3.203 1.00 93.25 84 TRP A C 1
ATOM 655 O O . TRP A 1 84 ? -16.724 5.827 4.135 1.00 93.25 84 TRP A O 1
ATOM 665 N N . GLY A 1 85 ? -16.464 6.429 1.993 1.00 89.81 85 GLY A N 1
ATOM 666 C CA . GLY A 1 85 ? -17.902 6.387 1.688 1.00 89.81 85 GLY A CA 1
ATOM 667 C C . GLY A 1 85 ? -18.768 7.262 2.609 1.00 89.81 85 GLY A C 1
ATOM 668 O O . GLY A 1 85 ? -19.894 6.892 2.916 1.00 89.81 85 GLY A O 1
ATOM 669 N N . GLY A 1 86 ? -18.230 8.385 3.102 1.00 90.81 86 GLY A N 1
ATOM 670 C CA . GLY A 1 86 ? -18.908 9.256 4.073 1.00 90.81 86 GLY A CA 1
ATOM 671 C C . GLY A 1 86 ? -18.791 8.814 5.537 1.00 90.81 86 GLY A C 1
ATOM 672 O O . GLY A 1 86 ? -19.253 9.533 6.415 1.00 90.81 86 GLY A O 1
ATOM 673 N N . GLN A 1 87 ? -18.138 7.685 5.818 1.00 93.69 87 GLN A N 1
ATOM 674 C CA . GLN A 1 87 ? -17.890 7.190 7.170 1.00 93.69 87 GLN A CA 1
ATOM 675 C C . GLN A 1 87 ? -16.480 7.548 7.655 1.00 93.69 87 GLN A C 1
ATOM 677 O O . GLN A 1 87 ? -15.503 7.426 6.913 1.00 93.69 87 GLN A O 1
ATOM 682 N N . GLU A 1 88 ? -16.371 7.930 8.927 1.00 95.31 88 GLU A N 1
ATOM 683 C CA . GLU A 1 88 ? -15.090 8.122 9.605 1.00 95.31 88 GLU A CA 1
ATOM 684 C C . GLU A 1 88 ? -14.463 6.779 10.005 1.00 95.31 88 GLU A C 1
ATOM 686 O O . GLU A 1 88 ? -15.060 5.958 10.705 1.00 95.31 88 GLU A O 1
ATOM 691 N N . ILE A 1 89 ? -13.219 6.569 9.581 1.00 94.75 89 ILE A N 1
ATOM 692 C CA . ILE A 1 89 ? -12.367 5.445 9.961 1.00 94.75 89 ILE A CA 1
ATOM 693 C C . ILE A 1 89 ? -11.258 5.978 10.863 1.00 94.75 89 ILE A C 1
ATOM 695 O O . ILE A 1 89 ? -10.282 6.569 10.389 1.00 94.75 89 ILE A O 1
ATOM 699 N N . HIS A 1 90 ? -11.406 5.774 12.171 1.00 93.94 90 HIS A N 1
ATOM 700 C CA . HIS A 1 90 ? -10.390 6.157 13.147 1.00 93.94 90 HIS A CA 1
ATOM 701 C C . HIS A 1 90 ? -9.106 5.356 12.954 1.00 93.94 90 HIS A C 1
ATOM 703 O O . HIS A 1 90 ? -9.112 4.126 12.900 1.00 93.94 90 HIS A O 1
ATOM 709 N N . GLN A 1 91 ? -7.985 6.065 12.878 1.00 91.19 91 GLN A N 1
ATOM 710 C CA . GLN A 1 91 ? -6.680 5.442 12.766 1.00 91.19 91 GLN A CA 1
ATOM 711 C C . GLN A 1 91 ? -6.291 4.784 14.086 1.00 91.19 91 GLN A C 1
ATOM 713 O O . GLN A 1 91 ? -6.219 5.432 15.129 1.00 91.19 91 GLN A O 1
ATOM 718 N N . GLN A 1 92 ? -5.988 3.494 14.021 1.00 93.31 92 GLN A N 1
ATOM 719 C CA . GLN A 1 92 ? -5.549 2.693 15.156 1.00 93.31 92 GLN A CA 1
ATOM 720 C C . GLN A 1 92 ? -4.204 2.029 14.840 1.00 93.31 92 GLN A C 1
ATOM 722 O O . GLN A 1 92 ? -3.610 2.242 13.777 1.00 93.31 92 GLN A O 1
ATOM 727 N N . LYS A 1 93 ? -3.689 1.232 15.782 1.00 94.06 93 LYS A N 1
ATOM 728 C CA . LYS A 1 93 ? -2.525 0.385 15.521 1.00 94.06 93 LYS A CA 1
ATOM 729 C C . LYS A 1 93 ? -2.863 -0.568 14.371 1.00 94.06 93 LYS A C 1
ATOM 731 O O . LYS A 1 93 ? -3.872 -1.270 14.421 1.00 94.06 93 LYS A O 1
ATOM 736 N N . ARG A 1 94 ? -2.031 -0.552 13.334 1.00 94.62 94 ARG A N 1
ATOM 737 C CA . ARG A 1 94 ? -2.167 -1.388 12.144 1.00 94.62 94 ARG A CA 1
ATOM 738 C C . ARG A 1 94 ? -0.834 -2.046 11.856 1.00 94.62 94 ARG A C 1
ATOM 740 O O . ARG A 1 94 ? 0.195 -1.369 11.830 1.00 94.62 94 ARG A O 1
ATOM 747 N N . THR A 1 95 ? -0.896 -3.324 11.526 1.00 96.75 95 THR A N 1
ATOM 748 C CA . THR A 1 95 ? 0.236 -4.087 11.015 1.00 96.75 95 THR A CA 1
ATOM 749 C C . THR A 1 95 ? -0.085 -4.512 9.589 1.00 96.75 95 THR A C 1
ATOM 751 O O . THR A 1 95 ? -1.218 -4.875 9.283 1.00 96.75 95 THR A O 1
ATOM 754 N N . SER A 1 96 ? 0.888 -4.457 8.686 1.00 97.75 96 SER A N 1
ATOM 755 C CA . SER A 1 96 ? 0.752 -5.082 7.371 1.00 97.75 96 SER A CA 1
ATOM 756 C C . SER A 1 96 ? 1.978 -5.893 7.023 1.00 97.75 96 SER A C 1
ATOM 758 O O . SER A 1 96 ? 3.096 -5.499 7.350 1.00 97.75 96 SER A O 1
ATOM 760 N N . VAL A 1 97 ? 1.752 -7.002 6.328 1.00 98.31 97 VAL A N 1
ATOM 761 C CA . VAL A 1 97 ? 2.813 -7.847 5.785 1.00 98.31 97 VAL A CA 1
ATOM 762 C C . VAL A 1 97 ? 2.868 -7.601 4.285 1.00 98.31 97 VAL A C 1
ATOM 764 O O . VAL A 1 97 ? 1.919 -7.915 3.571 1.00 98.31 97 VAL A O 1
ATOM 767 N N . THR A 1 98 ? 3.968 -7.008 3.826 1.00 98.44 98 THR A N 1
ATOM 768 C CA . THR A 1 98 ? 4.215 -6.714 2.410 1.00 98.44 98 THR A CA 1
ATOM 769 C C . THR A 1 98 ? 5.170 -7.757 1.840 1.00 98.44 98 THR A C 1
ATOM 771 O O . THR A 1 98 ? 6.329 -7.828 2.252 1.00 98.44 98 THR A O 1
ATOM 774 N N . LEU A 1 99 ? 4.698 -8.543 0.876 1.00 98.62 99 LEU A N 1
ATOM 775 C CA . LEU A 1 99 ? 5.458 -9.567 0.164 1.00 98.62 99 LEU A CA 1
ATOM 776 C C . LEU A 1 99 ? 5.853 -9.041 -1.216 1.00 98.62 99 LEU A C 1
ATOM 778 O O . LEU A 1 99 ? 5.014 -8.519 -1.955 1.00 98.62 99 LEU A O 1
ATOM 782 N N . ARG A 1 100 ? 7.142 -9.163 -1.542 1.00 98.19 100 ARG A N 1
ATOM 783 C CA . ARG A 1 100 ? 7.752 -8.665 -2.783 1.00 98.19 100 ARG A CA 1
ATOM 784 C C . ARG A 1 100 ? 8.831 -9.630 -3.244 1.00 98.19 100 ARG A C 1
ATOM 786 O O . ARG A 1 100 ? 9.612 -10.102 -2.416 1.00 98.19 100 ARG A O 1
ATOM 793 N N . ARG A 1 101 ? 8.902 -9.883 -4.550 1.00 97.81 101 AR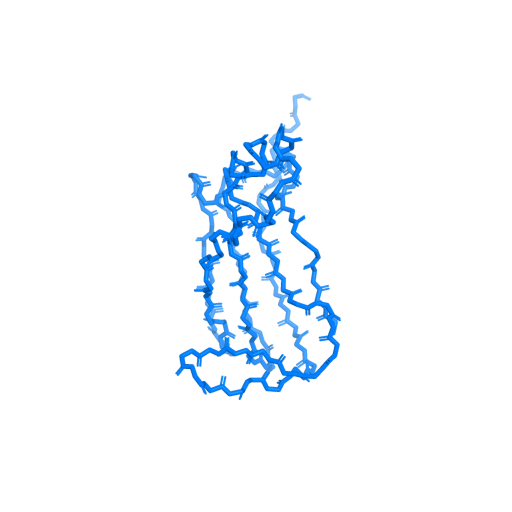G A N 1
ATOM 794 C CA . ARG A 1 101 ? 10.027 -10.595 -5.167 1.00 97.81 101 ARG A CA 1
ATOM 795 C C . ARG A 1 101 ? 11.119 -9.586 -5.520 1.00 97.81 101 ARG A C 1
ATOM 797 O O . ARG A 1 101 ? 10.816 -8.513 -6.031 1.00 97.81 101 ARG A O 1
ATOM 804 N N . LEU A 1 102 ? 12.371 -9.895 -5.191 1.00 97.38 102 LEU A N 1
ATOM 805 C CA . LEU A 1 102 ? 13.519 -9.104 -5.639 1.00 97.38 102 LEU A CA 1
ATOM 806 C C . LEU A 1 102 ? 13.806 -9.425 -7.102 1.00 97.38 102 LEU A C 1
ATOM 808 O O . LEU A 1 102 ? 13.761 -10.597 -7.470 1.00 97.38 102 LEU A O 1
ATOM 812 N N . CYS A 1 103 ? 14.136 -8.404 -7.893 1.00 94.69 103 CYS A N 1
ATOM 813 C CA . CYS A 1 103 ? 14.660 -8.619 -9.236 1.00 94.69 103 CYS A CA 1
ATOM 814 C C . CYS A 1 103 ? 15.924 -9.495 -9.159 1.00 94.69 103 CYS A C 1
ATOM 816 O O . CYS A 1 103 ? 16.699 -9.337 -8.204 1.00 94.69 103 CYS A O 1
ATOM 818 N N . PRO A 1 104 ? 16.158 -10.386 -10.139 1.00 90.12 104 PRO A N 1
ATOM 819 C CA . PRO A 1 104 ? 17.403 -11.134 -10.224 1.00 90.12 104 PRO A CA 1
ATOM 820 C C . PRO A 1 104 ? 18.587 -10.163 -10.237 1.00 90.12 104 PRO A C 1
ATOM 822 O O . PRO A 1 104 ? 18.536 -9.130 -10.905 1.00 90.12 104 PRO A O 1
ATOM 825 N N . SER A 1 105 ? 19.636 -10.471 -9.478 1.00 82.06 105 SER A N 1
ATOM 826 C CA . SER A 1 105 ? 20.928 -9.815 -9.666 1.00 82.06 105 SER A CA 1
ATOM 827 C C . SER A 1 105 ? 21.523 -10.307 -10.983 1.00 82.06 105 SER A C 1
ATOM 829 O O . SER A 1 105 ? 21.588 -11.524 -11.174 1.00 82.06 105 SER A O 1
ATOM 831 N N . GLU A 1 106 ? 21.931 -9.387 -11.859 1.00 64.06 106 GLU A N 1
ATOM 832 C CA . GLU A 1 106 ? 22.850 -9.714 -12.960 1.00 64.06 106 GLU A CA 1
ATOM 833 C C . GLU A 1 106 ? 24.196 -10.221 -12.427 1.00 64.06 106 GLU A C 1
ATOM 835 O O . GLU A 1 106 ? 24.626 -9.744 -11.346 1.00 64.06 106 GLU A O 1
#

Radius of gyration: 15.31 Å; Cα contacts (8 Å, |Δi|>4): 202; chains: 1; bounding box: 42×41×31 Å

Mean predicted aligned error: 6.38 Å

Organism: NCBI:txid261450

InterPro domains:
  IPR032870 Alpha-ketoglutarate-dependent dioxygenase alkB homologue 7-like [PTHR21052] (2-105)
  IPR037151 Alpha-ketoglutarate-dependent dioxygenase AlkB-like superfamily [G3DSA:2.60.120.590] (1-105)